Protein AF-A0A8T8DYA7-F1 (afdb_monomer)

Radius of gyration: 14.68 Å; Cα contacts (8 Å, |Δi|>4): 208; chains: 1; bounding box: 45×27×43 Å

Mean predicted aligned error: 9.1 Å

Organism: NCBI:txid2675099

Nearest PDB structures (foldseek):
  1dm0-assembly3_L  TM=3.645E-01  e=1.180E+00  Shigella dysenteriae
  7cik-assembly1_B  TM=5.660E-01  e=9.306E+00  Aquifex aeolicus VF5
  5cw3-assembly1_D  TM=3.220E-01  e=7.668E+00  Camponotus floridanus
  7fiv-assembly1_B  TM=2.163E-01  e=4.290E+00  Wolbachia endosymbiont of Culex pipiens

Secondary structure (DSSP, 8-state):
----STT-TTEEEEEEEEEPPPTTS---EEEEEEEESS--SSPPPHHHHHHHHHHHHHHHHH---TTSPPPSEEEEEEE-S-TTT-SS-SEEEEEETTEEEEEEE----------

Solvent-accessible surface area (backbone atoms only — not comparable to full-atom values): 6691 Å² total; per-residue (Å²): 134,78,79,53,38,93,85,47,93,49,43,36,67,78,47,74,44,78,44,79,59,46,95,90,67,49,60,38,29,36,41,34,33,32,33,24,67,50,82,65,95,53,44,58,50,62,66,51,45,46,54,54,48,53,40,50,52,49,40,44,64,66,43,90,39,91,93,46,61,62,66,43,27,40,39,38,37,30,28,54,58,53,67,88,80,46,99,59,62,30,23,39,38,34,36,46,72,88,46,73,82,44,73,49,58,35,78,63,73,79,71,80,76,82,129

Structure (mmCIF, N/CA/C/O backbone):
data_AF-A0A8T8DYA7-F1
#
_entry.id   AF-A0A8T8DYA7-F1
#
loop_
_atom_site.group_PDB
_atom_site.id
_atom_site.type_symbol
_atom_site.label_atom_id
_atom_site.label_alt_id
_atom_site.label_comp_id
_atom_site.label_asym_id
_atom_site.label_entity_id
_atom_site.label_seq_id
_atom_site.pdbx_PDB_ins_code
_atom_site.Cartn_x
_atom_site.Cartn_y
_atom_site.Cartn_z
_atom_site.occupancy
_atom_site.B_iso_or_equiv
_atom_site.auth_seq_id
_atom_site.auth_comp_id
_atom_site.auth_asym_id
_atom_site.auth_atom_id
_atom_site.pdbx_PDB_model_num
ATOM 1 N N . MET A 1 1 ? -3.690 -16.466 -9.785 1.00 41.28 1 MET A N 1
ATOM 2 C CA . MET A 1 1 ? -3.656 -15.098 -9.235 1.00 41.28 1 MET A CA 1
ATOM 3 C C . MET A 1 1 ? -4.834 -14.340 -9.810 1.00 41.28 1 MET A C 1
ATOM 5 O O . MET A 1 1 ? -5.056 -14.440 -11.010 1.00 41.28 1 MET A O 1
ATOM 9 N N . ARG A 1 2 ? -5.648 -13.702 -8.966 1.00 34.81 2 ARG A N 1
ATOM 10 C CA . ARG A 1 2 ? -6.684 -12.761 -9.412 1.00 34.81 2 ARG A CA 1
ATOM 11 C C . ARG A 1 2 ? -6.008 -11.396 -9.504 1.00 34.81 2 ARG A C 1
ATOM 13 O O . ARG A 1 2 ? -5.404 -10.987 -8.520 1.00 34.81 2 ARG A O 1
ATOM 20 N N . SER A 1 3 ? -6.070 -10.759 -10.670 1.00 42.81 3 SER A N 1
ATOM 21 C CA . SER A 1 3 ? -5.596 -9.384 -10.826 1.00 42.81 3 SER A CA 1
ATOM 22 C C . SER A 1 3 ? -6.514 -8.471 -10.017 1.00 42.81 3 SER A C 1
ATOM 24 O O . SER A 1 3 ? -7.733 -8.549 -10.178 1.00 42.81 3 SER A O 1
ATOM 26 N N . LEU A 1 4 ? -5.938 -7.696 -9.099 1.00 47.09 4 LEU A N 1
ATOM 27 C CA . LEU A 1 4 ? -6.663 -6.790 -8.203 1.00 47.09 4 LEU A CA 1
ATOM 28 C C . LEU A 1 4 ? -6.777 -5.368 -8.770 1.00 47.09 4 LEU A C 1
ATOM 30 O O . LEU A 1 4 ? -7.450 -4.552 -8.167 1.00 47.09 4 LEU A O 1
ATOM 34 N N . LEU A 1 5 ? -6.161 -5.072 -9.918 1.00 52.88 5 LEU A N 1
ATOM 35 C CA . LEU A 1 5 ? -6.165 -3.737 -10.516 1.00 52.88 5 LEU A CA 1
ATOM 36 C C . LEU A 1 5 ? -7.005 -3.748 -11.807 1.00 52.88 5 LEU A C 1
ATOM 38 O O . LEU A 1 5 ? -6.531 -4.217 -12.846 1.00 52.88 5 LEU A O 1
ATOM 42 N N . PRO A 1 6 ? -8.278 -3.306 -11.774 1.00 42.78 6 PRO A N 1
ATOM 43 C CA . PRO A 1 6 ? -9.095 -3.216 -12.976 1.00 42.78 6 PRO A CA 1
ATOM 44 C C . PRO A 1 6 ? -8.588 -2.077 -13.875 1.00 42.78 6 PRO A C 1
ATOM 46 O O . PRO A 1 6 ? -8.786 -0.906 -13.585 1.00 42.78 6 PRO A O 1
ATOM 49 N N . GLY A 1 7 ? -7.950 -2.428 -14.997 1.00 42.94 7 GLY A N 1
ATOM 50 C CA . GLY A 1 7 ? -7.564 -1.475 -16.049 1.00 42.94 7 GLY A CA 1
ATOM 51 C C . GLY A 1 7 ? -6.089 -1.066 -16.084 1.00 42.94 7 GLY A C 1
ATOM 52 O O . GLY A 1 7 ? -5.699 -0.377 -17.022 1.00 42.94 7 GLY A O 1
ATOM 53 N N . SER A 1 8 ? -5.268 -1.527 -15.139 1.00 51.91 8 SER A N 1
ATOM 54 C CA . SER A 1 8 ? -3.815 -1.345 -15.193 1.00 51.91 8 SER A CA 1
ATOM 55 C C . SER A 1 8 ? -3.178 -2.642 -15.703 1.00 51.91 8 SER A C 1
ATOM 57 O O . SER A 1 8 ? -2.968 -3.580 -14.9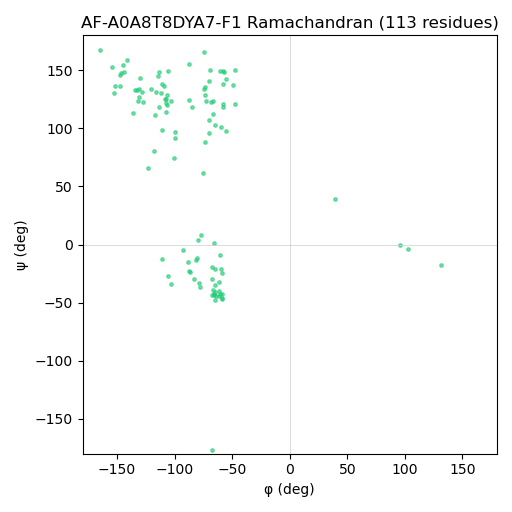42 1.00 51.91 8 SER A O 1
ATOM 59 N N . ASP A 1 9 ? -2.892 -2.716 -17.007 1.00 55.69 9 ASP A N 1
ATOM 60 C CA . ASP A 1 9 ? -2.116 -3.812 -17.635 1.00 55.69 9 ASP A CA 1
ATOM 61 C C . ASP A 1 9 ? -0.645 -3.840 -17.148 1.00 55.69 9 ASP A C 1
ATOM 63 O O . ASP A 1 9 ? 0.163 -4.649 -17.593 1.00 55.69 9 ASP A O 1
ATOM 67 N N . THR A 1 10 ? -0.291 -2.922 -16.247 1.00 62.78 10 THR A N 1
ATO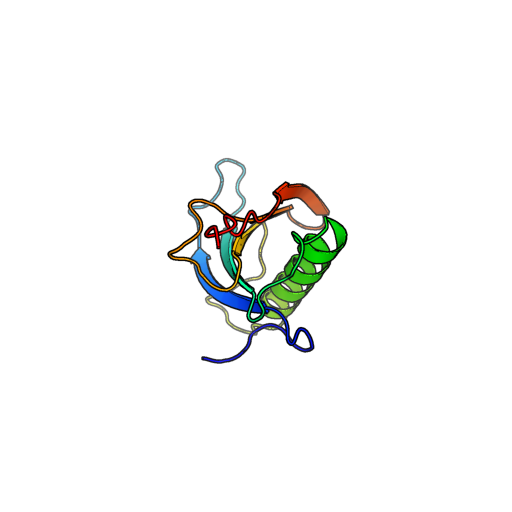M 68 C CA . THR A 1 10 ? 1.072 -2.567 -15.857 1.00 62.78 10 THR A CA 1
ATOM 69 C C . THR A 1 10 ? 1.452 -2.976 -14.439 1.00 62.78 10 THR A C 1
ATOM 71 O O . THR A 1 10 ? 2.638 -2.907 -14.123 1.00 62.78 10 THR A O 1
ATOM 74 N N . ALA A 1 11 ? 0.511 -3.379 -13.579 1.00 72.31 11 ALA A N 1
ATOM 75 C CA . ALA A 1 11 ? 0.807 -3.723 -12.190 1.00 72.31 11 ALA A CA 1
ATOM 76 C C . ALA A 1 11 ? -0.198 -4.711 -11.581 1.00 72.31 11 ALA A C 1
ATOM 78 O O . ALA A 1 11 ? -1.383 -4.707 -11.916 1.00 72.31 11 ALA A O 1
ATOM 79 N N . HIS A 1 12 ? 0.246 -5.488 -10.592 1.00 78.12 12 HIS A N 1
ATOM 80 C CA . HIS A 1 12 ? -0.612 -6.344 -9.775 1.00 78.12 12 HIS A CA 1
ATOM 81 C C . HIS A 1 12 ? -0.147 -6.420 -8.316 1.00 78.12 12 HIS A C 1
ATOM 83 O O . HIS A 1 12 ? 1.039 -6.366 -7.997 1.00 78.12 12 HIS A O 1
ATOM 89 N N . VAL A 1 13 ? -1.101 -6.586 -7.398 1.00 81.50 13 VAL A N 1
ATOM 90 C CA . VAL A 1 13 ? -0.805 -6.836 -5.981 1.00 81.50 13 VAL A CA 1
ATOM 91 C C . VAL A 1 13 ? -0.283 -8.265 -5.819 1.00 81.50 13 VAL A C 1
ATOM 93 O O . VAL A 1 13 ? -0.963 -9.227 -6.183 1.00 81.50 13 VAL A O 1
ATOM 96 N N . VAL A 1 14 ? 0.912 -8.407 -5.248 1.00 83.12 14 VAL A N 1
ATOM 97 C CA . VAL A 1 14 ? 1.571 -9.706 -5.014 1.00 83.12 14 VAL A CA 1
ATOM 98 C C . VAL A 1 14 ? 1.554 -10.138 -3.558 1.00 83.12 14 VAL A C 1
ATOM 100 O O . VAL A 1 14 ? 1.593 -11.333 -3.273 1.00 83.12 14 VAL A O 1
ATOM 103 N N . ASP A 1 15 ? 1.499 -9.180 -2.639 1.00 84.38 15 ASP A N 1
ATOM 104 C CA . ASP A 1 15 ? 1.410 -9.433 -1.208 1.00 84.38 15 ASP A CA 1
ATOM 105 C C . ASP A 1 15 ? 0.573 -8.331 -0.569 1.00 84.38 15 ASP A C 1
ATOM 107 O O . ASP A 1 15 ? 0.583 -7.185 -1.018 1.00 84.38 15 ASP A O 1
ATOM 111 N N . ALA A 1 16 ? -0.158 -8.681 0.473 1.00 84.19 16 ALA A N 1
ATOM 112 C CA . ALA A 1 16 ? -0.851 -7.717 1.288 1.00 84.19 16 ALA A CA 1
ATOM 113 C C . ALA A 1 16 ? -1.001 -8.272 2.698 1.00 84.19 16 ALA A C 1
ATOM 115 O O . ALA A 1 16 ? -1.444 -9.405 2.916 1.00 84.19 16 ALA A O 1
ATOM 116 N N . LYS A 1 17 ? -0.625 -7.451 3.669 1.00 85.38 17 LYS A N 1
ATOM 117 C CA . LYS A 1 17 ? -0.515 -7.840 5.063 1.00 85.38 17 LYS A CA 1
ATOM 118 C C . LYS A 1 17 ? -1.155 -6.791 5.948 1.00 85.38 17 LYS A C 1
ATOM 120 O O . LYS A 1 17 ? -0.841 -5.610 5.865 1.00 85.38 17 LYS A O 1
ATOM 125 N N . GLN A 1 18 ? -1.978 -7.244 6.883 1.00 85.06 18 GLN A N 1
ATOM 126 C CA . GLN A 1 18 ? -2.474 -6.383 7.944 1.00 85.06 18 GLN A CA 1
ATOM 127 C C . GLN A 1 18 ? -1.366 -6.104 8.973 1.00 85.06 18 GLN A C 1
ATOM 129 O O . GLN A 1 18 ? -0.704 -7.015 9.487 1.00 85.06 18 GLN A O 1
ATOM 134 N N . LEU A 1 19 ? -1.156 -4.828 9.270 1.00 86.31 19 LEU A N 1
ATOM 135 C CA . LEU A 1 19 ? -0.237 -4.343 10.288 1.00 86.31 19 LEU A CA 1
ATOM 136 C C . LEU A 1 19 ? -0.936 -4.268 11.653 1.00 86.31 19 LEU A C 1
ATOM 138 O O . LEU A 1 19 ? -2.156 -4.114 11.727 1.00 86.31 19 LEU A O 1
ATOM 142 N N . PRO A 1 20 ? -0.177 -4.347 12.761 1.00 86.06 20 PRO A N 1
ATOM 143 C CA . PRO A 1 20 ? -0.745 -4.134 14.082 1.00 86.06 20 PRO A CA 1
ATOM 144 C C . PRO A 1 20 ? -1.336 -2.717 14.205 1.00 86.06 20 PRO A C 1
ATOM 146 O O . PRO A 1 20 ? -0.798 -1.776 13.603 1.00 86.06 20 PRO A O 1
ATOM 149 N N . PRO A 1 21 ? -2.392 -2.548 15.021 1.00 84.88 21 PRO A N 1
ATOM 150 C CA . PRO A 1 21 ? -3.049 -1.261 15.220 1.00 84.88 21 PRO A CA 1
ATOM 151 C C . PRO A 1 21 ? -2.054 -0.183 15.664 1.00 84.88 21 PRO A C 1
ATOM 153 O O . PRO A 1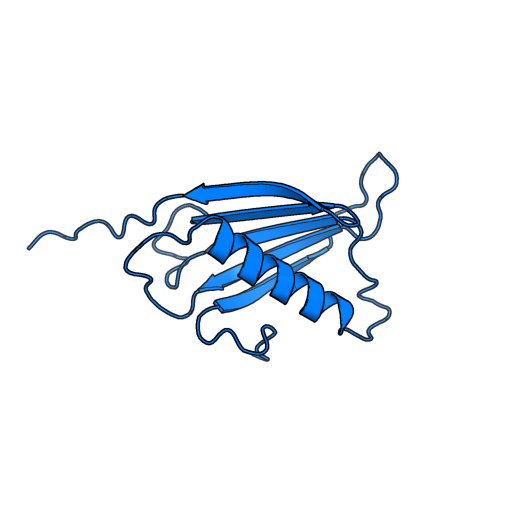 21 ? -1.122 -0.449 16.430 1.00 84.88 21 PRO A O 1
ATOM 156 N N . ALA A 1 22 ? -2.242 1.040 15.169 1.00 82.56 22 ALA A N 1
ATOM 157 C CA . ALA A 1 22 ? -1.412 2.177 15.543 1.00 82.56 22 ALA A CA 1
ATOM 158 C C . ALA A 1 22 ? -1.688 2.576 17.003 1.00 82.56 22 ALA A C 1
ATOM 160 O O . ALA A 1 22 ? -2.824 2.447 17.472 1.00 82.56 22 ALA A O 1
ATOM 161 N N . PRO A 1 23 ? -0.693 3.136 17.713 1.00 79.56 23 PRO A N 1
ATOM 162 C CA . PRO A 1 23 ? -0.893 3.671 19.061 1.00 79.56 23 PRO A CA 1
ATOM 163 C C . PRO A 1 23 ? -1.960 4.777 19.119 1.00 79.56 23 PRO A C 1
ATOM 165 O O . PRO A 1 23 ? -2.599 4.946 20.153 1.00 79.56 23 PRO A O 1
ATOM 168 N N . ASP A 1 24 ? -2.204 5.475 18.006 1.00 81.62 24 ASP A N 1
ATOM 169 C CA . ASP A 1 24 ? -3.229 6.519 17.870 1.00 81.62 24 ASP A CA 1
ATOM 170 C C . ASP A 1 24 ? -4.656 5.972 17.656 1.00 81.62 24 ASP A C 1
ATOM 172 O O . ASP A 1 24 ? -5.590 6.741 17.450 1.00 81.62 24 ASP A O 1
ATOM 176 N N . GLY A 1 25 ? -4.845 4.646 17.696 1.00 78.00 25 GLY A N 1
ATOM 177 C CA . GLY A 1 25 ? -6.162 4.001 17.646 1.00 78.00 25 GLY A CA 1
ATOM 178 C C . GLY A 1 25 ? -6.623 3.527 16.265 1.00 78.00 25 GLY A C 1
ATOM 179 O O . GLY A 1 25 ? -7.690 2.924 16.180 1.00 78.00 25 GLY A O 1
ATOM 180 N N . ARG A 1 26 ? -5.829 3.732 15.204 1.00 82.88 26 ARG A N 1
ATOM 181 C CA . ARG A 1 26 ? -6.102 3.201 13.852 1.00 82.88 26 ARG A CA 1
ATOM 182 C C . ARG A 1 26 ? -5.962 1.681 13.849 1.00 82.88 26 ARG A C 1
ATOM 184 O O . ARG A 1 26 ? -4.899 1.175 14.219 1.00 82.88 26 ARG A O 1
ATOM 191 N N . GLN A 1 27 ? -7.013 0.962 13.457 1.00 78.50 27 GLN A N 1
ATOM 192 C CA . GLN A 1 27 ? -7.060 -0.503 13.563 1.00 78.50 27 GLN A CA 1
ATOM 193 C C . GLN A 1 27 ? -6.826 -1.194 12.222 1.00 78.50 27 GLN A C 1
ATOM 195 O O . GLN A 1 27 ? -6.181 -2.243 12.188 1.00 78.50 27 GLN A O 1
ATOM 200 N N . TYR A 1 28 ? -7.289 -0.593 11.127 1.00 83.62 28 TYR A N 1
ATOM 201 C CA . TYR A 1 28 ? -7.282 -1.214 9.806 1.00 83.62 28 TYR A CA 1
ATOM 202 C C . TYR A 1 28 ? -6.113 -0.693 8.978 1.00 83.62 28 TYR A C 1
ATOM 204 O O . TYR A 1 28 ? -6.251 0.160 8.106 1.00 83.62 28 TYR A O 1
ATOM 212 N N . ARG A 1 29 ? -4.922 -1.174 9.336 1.00 87.75 29 ARG A N 1
ATOM 213 C CA . ARG A 1 29 ? -3.655 -0.775 8.724 1.00 87.75 29 ARG A CA 1
ATOM 214 C C . ARG A 1 29 ? -3.156 -1.896 7.836 1.00 87.75 29 ARG A C 1
ATOM 216 O O . ARG A 1 29 ? -3.028 -3.019 8.324 1.00 87.75 29 ARG A O 1
ATOM 223 N N . TYR A 1 30 ? -2.817 -1.604 6.587 1.00 86.94 30 TYR A N 1
ATOM 224 C CA . TYR A 1 30 ? -2.320 -2.621 5.664 1.00 86.94 30 TYR A CA 1
ATOM 225 C C . TYR A 1 30 ? -1.033 -2.178 4.978 1.00 86.94 30 TYR A C 1
ATOM 227 O O . TYR A 1 30 ? -0.841 -1.010 4.656 1.00 86.94 30 TYR A O 1
ATOM 235 N N . GLU A 1 31 ? -0.148 -3.140 4.769 1.00 88.69 31 GLU A N 1
ATOM 236 C CA . GLU A 1 31 ? 1.016 -3.034 3.907 1.00 88.69 31 GLU A CA 1
ATOM 237 C C . GLU A 1 31 ? 0.736 -3.859 2.655 1.00 88.69 31 GLU A C 1
ATOM 239 O O . GLU A 1 31 ? 0.481 -5.058 2.749 1.00 88.69 31 GLU A O 1
ATOM 244 N N . VAL A 1 32 ? 0.747 -3.217 1.494 1.00 88.44 32 VAL A N 1
ATOM 245 C CA . VAL A 1 32 ? 0.457 -3.823 0.199 1.00 88.44 32 VAL A CA 1
ATOM 246 C C . VAL A 1 32 ? 1.703 -3.741 -0.660 1.00 88.44 32 VAL A C 1
ATOM 248 O O . VAL A 1 32 ? 2.327 -2.690 -0.789 1.00 88.44 32 VAL A O 1
ATOM 251 N N . VAL A 1 33 ? 2.064 -4.864 -1.261 1.00 87.62 33 VAL A N 1
ATOM 252 C CA . VAL A 1 33 ? 3.169 -4.964 -2.199 1.00 87.62 33 VAL A CA 1
ATOM 253 C C . VAL A 1 33 ? 2.603 -5.147 -3.594 1.00 87.62 33 VAL A C 1
ATOM 255 O O . VAL A 1 33 ? 1.881 -6.108 -3.869 1.00 87.62 33 VAL A O 1
ATOM 258 N N . VAL A 1 34 ? 2.970 -4.228 -4.473 1.00 85.62 34 VAL A N 1
ATOM 259 C CA . VAL A 1 34 ? 2.609 -4.220 -5.884 1.00 85.62 34 VAL A CA 1
ATOM 260 C C . VAL A 1 34 ? 3.850 -4.542 -6.702 1.00 85.62 34 VAL A C 1
ATOM 262 O O . VAL A 1 34 ? 4.934 -4.028 -6.428 1.00 85.62 34 VAL A O 1
ATOM 265 N N . GLN A 1 35 ? 3.687 -5.402 -7.698 1.00 83.12 35 GLN A N 1
ATOM 266 C CA . GLN A 1 35 ? 4.697 -5.700 -8.701 1.00 83.12 35 GLN A CA 1
ATOM 267 C C . GLN A 1 35 ? 4.226 -5.155 -10.048 1.00 83.12 35 GLN A C 1
ATOM 269 O O . GLN A 1 35 ? 3.085 -5.392 -10.438 1.00 83.12 35 GLN A O 1
ATOM 274 N N . LEU A 1 36 ? 5.089 -4.417 -10.740 1.00 79.06 36 LEU A N 1
ATOM 275 C CA . LEU A 1 36 ? 4.851 -3.994 -12.115 1.00 79.06 36 LEU A CA 1
ATOM 276 C C . LEU A 1 36 ? 5.038 -5.196 -13.046 1.00 79.06 36 LEU A C 1
ATOM 278 O O . LEU A 1 36 ? 5.993 -5.949 -12.885 1.00 79.06 36 LEU A O 1
ATOM 282 N N . ASP A 1 37 ? 4.143 -5.383 -14.008 1.00 73.38 37 ASP A N 1
ATOM 283 C CA . ASP A 1 37 ? 4.212 -6.498 -14.960 1.00 73.38 37 ASP A CA 1
ATOM 284 C C . ASP A 1 37 ? 5.238 -6.255 -16.075 1.00 73.38 37 ASP A C 1
ATOM 286 O O . ASP A 1 37 ? 5.879 -7.197 -16.543 1.00 73.38 37 ASP A O 1
ATOM 290 N N . ASP A 1 38 ? 5.417 -4.996 -16.484 1.00 64.56 38 ASP A N 1
ATOM 291 C CA . ASP A 1 38 ? 6.309 -4.619 -17.580 1.00 64.56 38 ASP A CA 1
ATOM 292 C C . ASP A 1 38 ? 7.596 -3.954 -17.072 1.00 64.56 38 ASP A C 1
ATOM 294 O O . ASP A 1 38 ? 7.626 -3.284 -16.032 1.00 64.56 38 ASP A O 1
ATOM 298 N N . ALA A 1 39 ? 8.685 -4.146 -17.820 1.00 57.75 39 ALA A N 1
ATOM 299 C CA . ALA A 1 39 ? 9.938 -3.450 -17.578 1.00 57.75 39 ALA A CA 1
ATOM 300 C C . ALA A 1 39 ? 9.773 -2.002 -18.023 1.00 57.75 39 ALA A C 1
ATOM 302 O O . ALA A 1 39 ? 10.069 -1.641 -19.157 1.00 57.75 39 ALA A O 1
ATOM 303 N N . VAL A 1 40 ? 9.297 -1.165 -17.105 1.00 56.09 40 VAL A 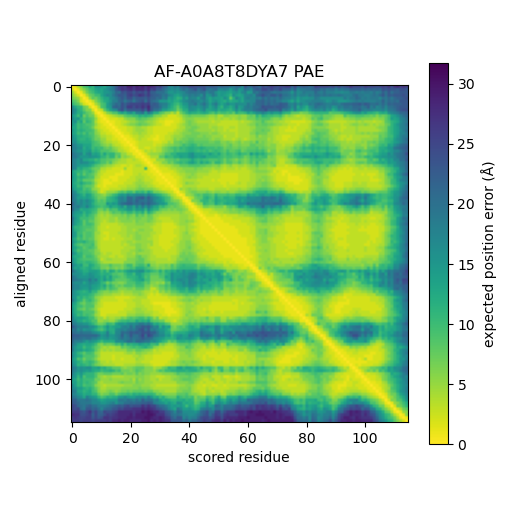N 1
ATOM 304 C CA . VAL A 1 40 ? 9.219 0.269 -17.343 1.00 56.09 40 VAL A CA 1
ATOM 305 C C . VAL A 1 40 ? 10.624 0.802 -17.664 1.00 56.09 40 VAL A C 1
ATOM 307 O O . VAL A 1 40 ? 11.546 0.718 -16.852 1.00 56.09 40 VAL A O 1
ATOM 310 N N . ASP A 1 41 ? 10.794 1.355 -18.872 1.00 52.88 41 ASP A N 1
ATOM 311 C CA . ASP A 1 41 ? 12.044 1.982 -19.351 1.00 52.88 41 ASP A CA 1
ATOM 312 C C . ASP A 1 41 ? 12.471 3.188 -18.487 1.00 52.88 41 ASP A C 1
ATOM 314 O O . ASP A 1 41 ? 13.541 3.775 -18.659 1.00 52.88 41 ASP A O 1
ATOM 318 N N . SER A 1 42 ? 11.610 3.621 -17.570 1.00 59.31 42 SER A N 1
ATOM 319 C CA . SER A 1 42 ? 11.829 4.718 -16.637 1.00 59.31 42 SER A CA 1
ATOM 320 C C . SER A 1 42 ? 11.147 4.400 -15.314 1.00 59.31 42 SER A C 1
ATOM 322 O O . SER A 1 42 ? 10.181 3.646 -15.274 1.00 59.31 42 SER A O 1
ATOM 324 N N . ALA A 1 43 ? 11.640 4.979 -14.219 1.00 63.06 43 ALA A N 1
ATOM 325 C CA . ALA A 1 43 ? 10.917 4.874 -12.956 1.00 63.06 43 ALA A CA 1
ATOM 326 C C . ALA A 1 43 ? 9.496 5.429 -13.067 1.00 63.06 43 ALA A C 1
ATOM 328 O O . ALA A 1 43 ? 9.301 6.404 -13.802 1.00 63.06 43 ALA A O 1
ATOM 329 N N . PRO A 1 44 ? 8.553 4.867 -12.288 1.00 71.69 44 PRO A N 1
ATOM 330 C CA . PRO A 1 44 ? 7.237 5.463 -12.155 1.00 71.69 44 PRO A CA 1
ATOM 331 C C . PRO A 1 44 ? 7.380 6.893 -11.630 1.00 71.69 44 PRO A C 1
ATOM 333 O O . PRO A 1 44 ? 8.199 7.172 -10.748 1.00 71.69 44 PRO A O 1
ATOM 336 N N . SER A 1 45 ? 6.598 7.797 -12.206 1.00 79.38 45 SER A N 1
ATOM 337 C CA . SER A 1 45 ? 6.412 9.150 -11.695 1.00 79.38 45 SER A CA 1
ATOM 338 C C . SER A 1 45 ? 5.521 9.141 -10.451 1.00 79.38 45 SER A C 1
ATOM 340 O O . SER A 1 45 ? 4.871 8.140 -10.143 1.00 79.38 45 SER A O 1
ATOM 342 N N . ASP A 1 46 ? 5.489 10.249 -9.706 1.00 83.12 46 ASP A N 1
ATOM 343 C CA . ASP A 1 46 ? 4.636 10.345 -8.514 1.00 83.12 46 ASP A CA 1
ATOM 344 C C . ASP A 1 46 ? 3.147 10.189 -8.882 1.00 83.12 46 ASP A C 1
ATOM 346 O O . ASP A 1 46 ? 2.382 9.615 -8.108 1.00 83.12 46 ASP A O 1
ATOM 350 N N . ASP A 1 47 ? 2.748 10.637 -10.080 1.00 82.88 47 ASP A N 1
ATOM 351 C CA . ASP A 1 47 ? 1.412 10.409 -10.640 1.00 82.88 47 ASP A CA 1
ATOM 352 C C . ASP A 1 47 ? 1.152 8.917 -10.916 1.00 82.88 47 ASP A C 1
ATOM 354 O O . ASP A 1 47 ? 0.080 8.428 -10.571 1.00 82.88 47 ASP A O 1
ATOM 358 N N . ASP A 1 48 ? 2.132 8.169 -11.439 1.00 81.50 48 ASP A N 1
ATOM 359 C CA . ASP A 1 48 ? 1.988 6.718 -11.659 1.00 81.50 48 ASP A CA 1
ATOM 360 C C . ASP A 1 48 ? 1.851 5.962 -10.328 1.00 81.50 48 ASP A C 1
ATOM 362 O O . ASP A 1 48 ? 1.001 5.084 -10.177 1.00 81.50 48 ASP A O 1
ATOM 366 N N . VAL A 1 49 ? 2.669 6.316 -9.327 1.00 83.38 49 VAL A N 1
ATOM 367 C CA . VAL A 1 49 ? 2.571 5.733 -7.978 1.00 83.38 49 VAL A CA 1
ATOM 368 C C . VAL A 1 49 ? 1.211 6.033 -7.360 1.00 83.38 49 VAL A C 1
ATOM 370 O O . VAL A 1 49 ? 0.624 5.157 -6.723 1.00 83.38 49 VAL A O 1
ATOM 373 N N . ARG A 1 50 ? 0.702 7.252 -7.557 1.00 86.00 50 ARG A N 1
ATOM 374 C CA . ARG A 1 50 ? -0.623 7.648 -7.090 1.00 86.00 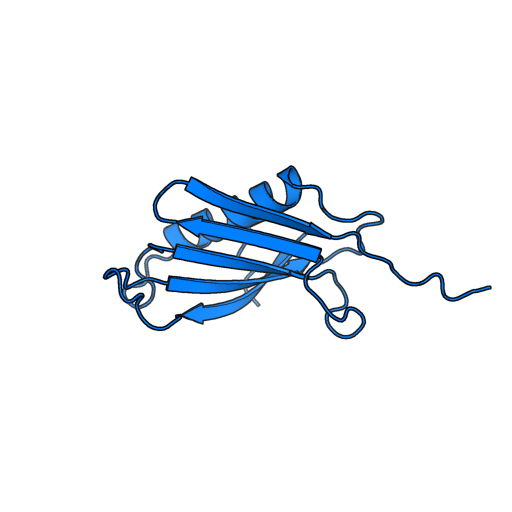50 ARG A CA 1
ATOM 375 C C . ARG A 1 50 ? -1.727 6.859 -7.783 1.00 86.00 50 ARG A C 1
ATOM 377 O O . ARG A 1 50 ? -2.580 6.329 -7.090 1.00 86.00 50 ARG A O 1
ATOM 384 N N . GLU A 1 51 ? -1.687 6.735 -9.107 1.00 85.12 51 GLU A N 1
ATOM 385 C CA . GLU A 1 51 ? -2.682 5.978 -9.873 1.00 85.12 51 GLU A CA 1
ATOM 386 C C . GLU A 1 51 ? -2.732 4.511 -9.425 1.00 85.12 51 GLU A C 1
ATOM 388 O O . GLU A 1 51 ? -3.806 3.977 -9.143 1.00 85.12 51 GLU A O 1
ATOM 393 N N . ILE A 1 52 ? -1.564 3.879 -9.261 1.00 83.31 52 ILE A N 1
ATOM 394 C CA . ILE A 1 52 ? -1.461 2.515 -8.726 1.00 83.31 52 ILE A CA 1
ATOM 395 C C . ILE A 1 52 ? -2.043 2.451 -7.311 1.00 83.31 52 ILE A C 1
ATOM 397 O O . ILE A 1 52 ? -2.757 1.508 -6.970 1.00 83.31 52 ILE A O 1
ATOM 401 N N . ALA A 1 53 ? -1.742 3.442 -6.474 1.00 84.25 53 ALA A N 1
ATOM 402 C CA . ALA A 1 53 ? -2.210 3.476 -5.102 1.00 84.25 53 ALA A CA 1
ATOM 403 C C . ALA A 1 53 ? -3.726 3.664 -4.982 1.00 84.25 53 ALA A C 1
ATOM 405 O O . ALA A 1 53 ? -4.353 2.979 -4.173 1.00 84.25 53 ALA A O 1
ATOM 406 N N . ASP A 1 54 ? -4.303 4.563 -5.776 1.00 84.19 54 ASP A N 1
ATOM 407 C CA . ASP A 1 54 ? -5.745 4.790 -5.853 1.00 84.19 54 ASP A CA 1
ATOM 408 C C . ASP A 1 54 ? -6.443 3.503 -6.318 1.00 84.19 54 ASP A C 1
ATOM 410 O O . ASP A 1 54 ? -7.380 3.043 -5.670 1.00 84.19 54 ASP A O 1
ATOM 414 N N . ALA A 1 55 ? -5.905 2.823 -7.334 1.00 83.19 55 ALA A N 1
ATOM 415 C CA . ALA A 1 55 ? -6.458 1.557 -7.806 1.00 83.19 55 ALA A CA 1
ATOM 416 C C . ALA A 1 55 ? -6.372 0.425 -6.754 1.00 83.19 55 ALA A C 1
ATOM 418 O O . ALA A 1 55 ? -7.290 -0.390 -6.646 1.00 83.19 55 ALA A O 1
ATOM 419 N N . VAL A 1 56 ? -5.315 0.375 -5.929 1.00 82.38 56 VAL A N 1
ATOM 420 C CA . VAL A 1 56 ? -5.247 -0.550 -4.778 1.00 82.38 56 VAL A CA 1
ATOM 421 C C . VAL A 1 56 ? -6.306 -0.205 -3.727 1.00 82.38 56 VAL A C 1
ATOM 423 O O . VAL A 1 56 ? -6.936 -1.110 -3.179 1.00 82.38 56 VAL A O 1
ATOM 426 N N . LEU A 1 57 ? -6.508 1.080 -3.428 1.00 81.06 57 LEU A N 1
ATOM 427 C CA . LEU A 1 57 ? -7.523 1.528 -2.471 1.00 81.06 57 LEU A CA 1
ATOM 428 C C . LEU A 1 57 ? -8.936 1.201 -2.954 1.00 81.06 57 LEU A C 1
ATOM 430 O O . LEU A 1 57 ? -9.733 0.692 -2.166 1.00 81.06 57 LEU A O 1
ATOM 434 N N . GLU A 1 58 ? -9.233 1.440 -4.233 1.00 81.12 58 GLU A N 1
ATOM 435 C CA . GLU A 1 58 ? -10.498 1.049 -4.860 1.00 81.12 58 GLU A CA 1
ATOM 436 C C . GLU A 1 58 ? -10.702 -0.463 -4.767 1.00 81.12 58 GLU A C 1
ATOM 438 O O . GLU A 1 58 ? -11.743 -0.910 -4.290 1.00 81.12 58 GLU A O 1
ATOM 443 N N . ALA A 1 59 ? -9.677 -1.253 -5.101 1.00 77.94 59 ALA A N 1
ATOM 444 C CA . ALA A 1 59 ? -9.742 -2.704 -4.992 1.00 77.94 59 ALA A CA 1
ATOM 445 C C . ALA A 1 59 ? -10.036 -3.166 -3.560 1.00 77.94 59 ALA A C 1
ATOM 447 O O . ALA A 1 59 ? -10.860 -4.054 -3.368 1.00 77.94 59 ALA A O 1
ATOM 448 N N . ILE A 1 60 ? -9.402 -2.559 -2.550 1.00 75.25 60 ILE A N 1
ATOM 449 C CA . ILE A 1 60 ? -9.665 -2.862 -1.135 1.00 75.25 60 ILE A CA 1
ATOM 450 C C . ILE A 1 60 ? -11.078 -2.435 -0.729 1.00 75.25 60 ILE A C 1
ATOM 452 O O . ILE A 1 60 ? -11.740 -3.163 0.004 1.00 75.25 60 ILE A O 1
ATOM 456 N N . ALA A 1 61 ? -11.564 -1.289 -1.208 1.00 74.81 61 ALA A N 1
ATOM 457 C CA . ALA A 1 61 ? -12.915 -0.814 -0.923 1.00 74.81 61 ALA A CA 1
ATOM 458 C C . ALA A 1 61 ? -14.007 -1.690 -1.566 1.00 74.81 61 ALA A C 1
ATOM 460 O O . ALA A 1 61 ? -15.107 -1.791 -1.023 1.00 74.81 61 ALA A O 1
ATOM 461 N N . GLU A 1 62 ? -13.712 -2.328 -2.703 1.00 70.56 62 GLU A N 1
ATOM 462 C CA . GLU A 1 62 ? -14.603 -3.282 -3.375 1.00 70.56 62 GLU A CA 1
ATOM 463 C C . GLU A 1 62 ? -14.577 -4.691 -2.760 1.00 70.56 62 GLU A C 1
ATOM 465 O O . GLU A 1 62 ? -15.439 -5.519 -3.079 1.00 70.56 62 GLU A O 1
ATOM 470 N N . ILE A 1 63 ? -13.618 -4.989 -1.875 1.00 70.12 63 ILE A N 1
ATOM 471 C CA . ILE A 1 63 ? -13.608 -6.240 -1.116 1.00 70.12 63 ILE A CA 1
ATOM 472 C C . ILE A 1 63 ? -14.764 -6.192 -0.106 1.00 70.12 63 ILE A C 1
ATOM 474 O O . ILE A 1 63 ? -14.654 -5.657 0.993 1.00 70.12 63 ILE A O 1
ATOM 478 N N . ASP A 1 64 ? -15.897 -6.785 -0.483 1.00 64.44 64 ASP A N 1
ATOM 479 C CA . ASP A 1 64 ? -17.027 -7.062 0.413 1.00 64.44 64 ASP A CA 1
ATOM 480 C C . ASP A 1 64 ? -16.683 -8.261 1.322 1.00 64.44 64 ASP A C 1
ATOM 482 O O . ASP A 1 64 ? -17.286 -9.332 1.239 1.00 64.44 64 ASP A O 1
ATOM 486 N N . ASP A 1 65 ? -15.635 -8.116 2.139 1.00 65.44 65 ASP A N 1
ATOM 487 C CA . ASP A 1 65 ? -15.150 -9.152 3.052 1.00 65.44 65 ASP A CA 1
ATOM 488 C C . ASP A 1 65 ? -15.037 -8.593 4.485 1.00 65.44 65 ASP A C 1
ATOM 490 O O . ASP A 1 65 ? -14.345 -7.600 4.718 1.00 65.44 65 ASP A O 1
ATOM 494 N N . PRO A 1 66 ? -15.718 -9.199 5.476 1.00 61.91 66 PRO A N 1
ATOM 495 C CA . PRO A 1 66 ? -15.692 -8.723 6.857 1.00 61.91 66 PRO A CA 1
ATOM 496 C C . PRO A 1 66 ? -14.321 -8.879 7.529 1.00 61.91 66 PRO A C 1
ATOM 498 O O . PRO A 1 66 ? -14.071 -8.210 8.535 1.00 61.91 66 PRO A O 1
ATOM 501 N N . ASP A 1 67 ? -13.447 -9.743 7.004 1.00 64.50 67 ASP A N 1
ATOM 502 C CA . ASP A 1 67 ? -12.067 -9.893 7.466 1.00 64.50 67 ASP A CA 1
ATOM 503 C C . ASP A 1 67 ? -11.141 -8.813 6.868 1.00 64.50 67 ASP A C 1
ATOM 505 O O . ASP A 1 67 ? -10.027 -8.611 7.360 1.00 64.50 67 ASP A O 1
ATOM 509 N N . TRP A 1 68 ? -11.604 -8.079 5.848 1.00 63.00 68 TRP A N 1
ATOM 510 C CA . TRP A 1 68 ? -10.931 -6.931 5.231 1.00 63.00 68 TRP A CA 1
ATOM 511 C C . TRP A 1 68 ? -11.813 -5.676 5.273 1.00 63.00 68 TRP A C 1
ATOM 513 O O . TRP A 1 68 ? -12.234 -5.155 4.240 1.00 63.00 68 TRP A O 1
ATOM 523 N N . PRO A 1 69 ? -12.095 -5.155 6.479 1.00 67.50 69 PRO A N 1
ATOM 524 C CA . PRO A 1 69 ? -12.702 -3.838 6.609 1.00 67.50 69 PRO A CA 1
ATOM 525 C C . 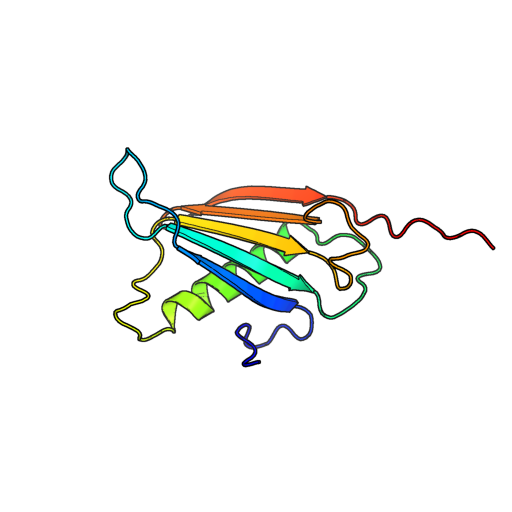PRO A 1 69 ? -11.821 -2.794 5.908 1.00 67.50 69 PRO A C 1
ATOM 527 O O . PRO A 1 69 ? -10.598 -2.936 5.864 1.00 67.50 69 PRO A O 1
ATOM 530 N N . GLY A 1 70 ? -12.445 -1.749 5.356 1.00 72.31 70 GLY A N 1
ATOM 531 C CA . GLY A 1 70 ? -11.730 -0.682 4.650 1.00 72.31 70 GLY A CA 1
ATOM 532 C C . GLY A 1 70 ? -10.516 -0.160 5.430 1.00 72.31 70 GLY A C 1
ATOM 533 O O . GLY A 1 70 ? -10.489 -0.186 6.660 1.00 72.31 70 GLY A O 1
ATOM 534 N N .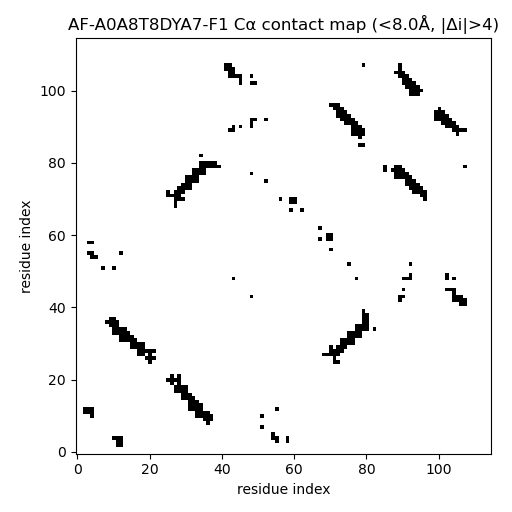 ALA A 1 71 ? -9.493 0.303 4.713 1.00 76.81 71 ALA A N 1
ATOM 535 C CA . ALA A 1 71 ? -8.255 0.756 5.333 1.00 76.81 71 ALA A CA 1
ATOM 536 C C . ALA A 1 71 ? -8.424 2.127 6.015 1.00 76.81 71 ALA A C 1
ATOM 538 O O . ALA A 1 71 ? -8.942 3.066 5.417 1.00 76.81 71 ALA A O 1
ATOM 539 N N . ASP A 1 72 ? -7.926 2.257 7.248 1.00 85.06 72 ASP A N 1
ATOM 540 C CA . ASP A 1 72 ? -7.652 3.550 7.896 1.00 85.06 72 ASP A CA 1
ATOM 541 C C . ASP A 1 72 ? -6.282 4.096 7.460 1.00 85.06 72 ASP A C 1
ATOM 543 O O . ASP A 1 72 ? -6.040 5.302 7.463 1.00 85.06 72 ASP A O 1
ATOM 547 N N . GLU A 1 73 ? -5.349 3.199 7.137 1.00 87.50 73 GLU A N 1
ATOM 548 C CA . GLU A 1 73 ? -3.995 3.530 6.702 1.00 87.50 73 GLU A CA 1
ATOM 549 C C . GLU A 1 73 ? -3.454 2.434 5.784 1.00 87.50 73 GLU A C 1
ATOM 551 O O . GLU A 1 73 ? -3.585 1.238 6.067 1.00 87.50 73 GLU A O 1
ATOM 556 N N . LEU A 1 74 ? -2.815 2.854 4.698 1.00 88.25 74 LEU A N 1
ATOM 557 C CA . LEU A 1 74 ? -2.278 1.975 3.677 1.00 88.25 74 LEU A CA 1
ATOM 558 C C . LEU A 1 74 ? -0.833 2.359 3.356 1.00 88.25 74 LEU A C 1
ATOM 560 O O . LEU A 1 74 ? -0.545 3.509 3.025 1.00 88.25 74 LEU A O 1
ATOM 564 N N . TYR A 1 75 ? 0.065 1.382 3.426 1.00 88.94 75 TYR A N 1
ATOM 565 C CA . TYR A 1 75 ? 1.437 1.492 2.943 1.00 88.94 75 TYR A CA 1
ATOM 566 C C . TYR A 1 75 ? 1.565 0.663 1.679 1.00 88.94 75 TYR A C 1
ATOM 568 O O . TYR A 1 75 ? 1.453 -0.558 1.735 1.00 88.94 75 TYR A O 1
ATOM 576 N N . ILE A 1 76 ? 1.806 1.306 0.547 1.00 89.31 76 ILE A N 1
ATOM 577 C CA . ILE A 1 76 ? 1.954 0.626 -0.734 1.00 89.31 76 ILE A CA 1
ATOM 578 C C . ILE A 1 76 ? 3.415 0.686 -1.138 1.00 89.31 76 ILE A C 1
ATOM 580 O O . ILE A 1 76 ? 4.002 1.763 -1.206 1.00 89.31 76 ILE A O 1
ATOM 584 N N . GLN A 1 77 ? 3.992 -0.477 -1.409 1.00 88.19 77 GLN A N 1
ATOM 585 C CA . GLN A 1 77 ? 5.350 -0.629 -1.913 1.00 88.19 77 GLN A CA 1
ATOM 586 C C . GLN A 1 77 ? 5.283 -1.185 -3.327 1.00 88.19 77 GLN A C 1
ATOM 588 O O . GLN A 1 77 ? 4.790 -2.291 -3.540 1.00 88.19 77 GLN A O 1
ATOM 593 N N . ILE A 1 78 ? 5.783 -0.414 -4.283 1.00 85.25 78 ILE A N 1
ATOM 594 C CA . ILE A 1 78 ? 5.785 -0.750 -5.701 1.00 85.25 78 ILE A CA 1
ATOM 595 C C . ILE A 1 78 ? 7.188 -1.204 -6.074 1.00 85.25 78 ILE A C 1
ATOM 597 O O . ILE A 1 78 ? 8.173 -0.484 -5.883 1.00 85.25 78 ILE A O 1
ATOM 601 N N . TYR A 1 79 ? 7.259 -2.412 -6.608 1.00 82.00 79 TYR A N 1
ATOM 602 C CA . TYR A 1 79 ? 8.450 -3.009 -7.183 1.00 82.00 79 TYR A CA 1
ATOM 603 C C . TYR A 1 79 ? 8.225 -3.186 -8.678 1.00 82.00 79 TYR A C 1
ATOM 605 O O . TYR A 1 79 ? 7.113 -3.424 -9.129 1.00 82.00 79 TYR A O 1
ATOM 613 N N . GLY A 1 80 ? 9.292 -3.096 -9.446 1.00 76.06 80 GLY A N 1
ATOM 614 C CA . GLY A 1 80 ? 9.345 -3.444 -10.855 1.00 76.06 80 GLY A CA 1
ATOM 615 C C . GLY A 1 80 ? 9.179 -4.947 -11.087 1.00 76.06 80 GLY A C 1
ATOM 616 O O . GLY A 1 80 ? 9.022 -5.717 -10.134 1.00 76.06 80 GLY A O 1
ATOM 617 N N . PRO A 1 81 ? 9.270 -5.389 -12.349 1.00 71.56 81 PRO A N 1
ATOM 618 C CA . PRO A 1 81 ? 8.971 -6.768 -12.735 1.00 71.56 81 PRO A CA 1
ATOM 619 C C . PRO A 1 81 ? 9.919 -7.797 -12.129 1.00 71.56 81 PRO A C 1
ATOM 621 O O . PRO A 1 81 ? 9.546 -8.958 -11.988 1.00 71.56 81 PRO A O 1
ATOM 624 N N . ASP A 1 82 ? 11.110 -7.387 -11.697 1.00 69.06 82 ASP A N 1
ATOM 625 C CA . ASP A 1 82 ? 12.127 -8.290 -11.176 1.00 69.06 82 ASP A CA 1
ATOM 626 C C . ASP A 1 82 ? 12.457 -7.966 -9.711 1.00 69.06 82 ASP A C 1
ATOM 628 O O . ASP A 1 82 ? 13.426 -7.279 -9.378 1.00 69.06 82 ASP A O 1
ATOM 632 N N . ARG A 1 83 ? 11.598 -8.457 -8.806 1.00 59.94 83 ARG A N 1
ATOM 633 C CA . ARG A 1 83 ? 11.716 -8.256 -7.348 1.00 59.94 83 ARG A CA 1
ATOM 634 C C . ARG A 1 83 ? 13.027 -8.810 -6.768 1.00 59.94 83 ARG A C 1
ATOM 636 O O . ARG A 1 83 ? 13.423 -8.400 -5.681 1.00 59.94 83 ARG A O 1
ATOM 643 N N . GLU A 1 84 ? 13.684 -9.742 -7.462 1.00 55.97 84 GLU A N 1
ATOM 644 C CA . GLU A 1 84 ? 14.966 -10.328 -7.044 1.00 55.97 84 GLU A CA 1
ATOM 645 C C . GLU A 1 84 ? 16.185 -9.511 -7.506 1.00 55.97 84 GLU A C 1
ATOM 647 O O . GLU A 1 84 ? 17.244 -9.605 -6.881 1.00 55.97 84 GLU A O 1
ATOM 652 N N . LEU A 1 85 ? 16.053 -8.701 -8.565 1.00 50.91 85 LEU A N 1
ATOM 653 C CA . LEU A 1 85 ? 17.149 -7.877 -9.088 1.00 50.91 85 LEU A CA 1
ATOM 654 C C . LEU A 1 85 ? 17.261 -6.509 -8.405 1.00 50.91 85 LEU A C 1
ATOM 656 O O . LEU A 1 85 ? 18.353 -5.937 -8.401 1.00 50.91 85 LEU A O 1
ATOM 660 N N . ASP A 1 86 ? 16.183 -6.004 -7.797 1.00 54.62 86 ASP A N 1
ATOM 661 C CA . ASP A 1 86 ? 16.169 -4.684 -7.166 1.00 54.62 86 ASP A CA 1
ATOM 662 C C . ASP A 1 86 ? 16.155 -4.757 -5.633 1.00 54.62 86 ASP A C 1
ATOM 664 O O . ASP A 1 86 ? 15.302 -5.387 -5.009 1.00 54.62 86 ASP A O 1
ATOM 668 N N . ALA A 1 87 ? 17.116 -4.085 -4.995 1.00 53.94 87 ALA A N 1
ATOM 669 C CA . ALA A 1 87 ? 17.267 -4.079 -3.538 1.00 53.94 87 ALA A CA 1
ATOM 670 C C . ALA A 1 87 ? 16.254 -3.159 -2.816 1.00 53.94 87 ALA A C 1
ATOM 672 O O . ALA A 1 87 ? 16.383 -2.942 -1.608 1.00 53.94 87 ALA A O 1
ATOM 673 N N . GLY A 1 88 ? 15.263 -2.595 -3.517 1.00 59.66 88 GLY A N 1
ATOM 674 C CA . GLY A 1 88 ? 14.284 -1.682 -2.929 1.00 59.66 88 GLY A CA 1
ATOM 675 C C . GLY A 1 88 ? 13.041 -1.450 -3.789 1.00 59.66 88 GLY A C 1
ATOM 676 O O . GLY A 1 88 ? 12.993 -1.817 -4.956 1.00 59.66 88 GLY A O 1
ATOM 677 N N . ALA A 1 89 ? 12.022 -0.842 -3.178 1.00 71.12 89 ALA A N 1
ATOM 678 C CA . ALA A 1 89 ? 10.843 -0.355 -3.887 1.00 71.12 89 ALA A CA 1
ATOM 679 C C . ALA A 1 89 ? 11.212 0.866 -4.750 1.00 71.12 89 ALA A C 1
ATOM 681 O O . ALA A 1 89 ? 11.976 1.737 -4.315 1.00 71.12 89 ALA A O 1
ATOM 682 N N . CYS A 1 90 ? 10.647 0.946 -5.953 1.00 77.88 90 CYS A N 1
ATOM 683 C CA . CYS A 1 90 ? 10.787 2.099 -6.847 1.00 77.88 90 CYS A CA 1
ATOM 684 C C . CYS A 1 90 ? 9.725 3.169 -6.620 1.00 77.88 90 CYS A C 1
ATOM 686 O O . CYS A 1 90 ? 9.846 4.282 -7.118 1.00 77.88 90 CYS A O 1
ATOM 688 N N . GLY A 1 91 ? 8.665 2.816 -5.906 1.00 85.44 91 GLY A N 1
ATOM 689 C CA . GLY A 1 91 ? 7.584 3.711 -5.557 1.00 85.44 91 GLY A CA 1
ATOM 690 C C . GLY A 1 91 ? 7.038 3.316 -4.202 1.00 85.44 91 GLY A C 1
ATOM 691 O O . GLY A 1 91 ? 6.860 2.130 -3.923 1.00 85.44 91 GLY A O 1
ATOM 692 N N . THR A 1 92 ? 6.781 4.296 -3.353 1.00 89.06 92 THR A N 1
ATOM 693 C CA . THR A 1 92 ? 6.056 4.083 -2.108 1.00 89.06 92 THR A CA 1
ATOM 694 C C . THR A 1 92 ? 4.987 5.140 -1.952 1.00 89.06 92 THR A C 1
ATOM 696 O O . THR A 1 92 ? 5.265 6.325 -2.120 1.00 89.06 92 THR A O 1
ATOM 699 N N . ALA A 1 93 ? 3.783 4.711 -1.596 1.00 89.56 93 ALA A N 1
ATOM 700 C CA . ALA A 1 93 ? 2.694 5.600 -1.221 1.00 89.56 93 ALA A CA 1
ATOM 701 C C . ALA A 1 93 ? 2.248 5.282 0.203 1.00 89.56 93 ALA A C 1
ATOM 703 O O . ALA A 1 93 ? 2.058 4.118 0.566 1.00 89.56 93 ALA A O 1
ATOM 704 N N . HIS A 1 94 ? 2.069 6.326 1.002 1.00 91.44 94 HIS A N 1
ATOM 705 C CA . HIS A 1 94 ? 1.498 6.243 2.335 1.00 91.44 94 HIS A CA 1
ATOM 706 C C . HIS A 1 94 ? 0.205 7.045 2.356 1.00 91.44 94 HIS A C 1
ATOM 708 O O . HIS A 1 94 ? 0.205 8.269 2.225 1.00 91.44 94 HIS A O 1
ATOM 714 N N . TRP A 1 95 ? -0.904 6.328 2.488 1.00 90.44 95 TRP A N 1
ATOM 715 C CA . TRP A 1 95 ? -2.245 6.888 2.522 1.00 90.44 95 TRP A CA 1
ATOM 716 C C . TRP A 1 95 ? -2.845 6.729 3.918 1.00 90.44 95 TRP A C 1
ATOM 718 O O . TRP A 1 95 ? -2.699 5.678 4.546 1.00 90.44 95 TRP A O 1
ATOM 728 N N . VAL A 1 96 ? -3.530 7.763 4.404 1.00 87.94 96 VAL A N 1
ATOM 729 C CA . VAL A 1 96 ? -4.187 7.777 5.716 1.00 87.94 96 VAL A CA 1
ATOM 730 C C . VAL A 1 96 ? -5.575 8.392 5.583 1.00 87.94 96 VAL A C 1
ATOM 732 O O . VAL A 1 96 ? -5.707 9.588 5.337 1.00 87.94 96 VAL A O 1
ATOM 735 N N . ALA A 1 97 ? -6.605 7.569 5.793 1.00 77.69 97 ALA A N 1
ATOM 736 C CA . ALA A 1 97 ? -8.003 7.945 6.019 1.00 77.69 97 ALA A CA 1
ATOM 737 C C . ALA A 1 97 ? -8.548 9.118 5.168 1.00 77.69 97 ALA A C 1
ATOM 739 O O . ALA A 1 97 ? -9.323 9.935 5.669 1.00 77.69 97 ALA A O 1
ATOM 740 N N . GLY A 1 98 ? -8.166 9.197 3.889 1.00 79.75 98 GLY A N 1
ATOM 741 C CA . GLY A 1 98 ? -8.684 10.178 2.929 1.00 79.75 98 GLY A CA 1
ATOM 742 C C . GLY A 1 98 ? -7.631 10.928 2.114 1.00 79.75 98 GLY A C 1
ATOM 743 O O . GLY A 1 98 ? -7.979 11.442 1.056 1.00 79.75 98 GLY A O 1
ATOM 744 N N . ASP A 1 99 ? -6.364 10.943 2.540 1.00 87.06 99 ASP A N 1
ATOM 745 C CA . ASP A 1 99 ? -5.292 11.682 1.858 1.00 87.06 99 ASP A CA 1
ATOM 746 C C . ASP A 1 99 ? -3.953 10.921 1.855 1.00 87.06 99 ASP A C 1
ATOM 748 O O . ASP A 1 99 ? -3.701 10.044 2.684 1.00 87.06 99 ASP A O 1
ATOM 752 N N . TYR A 1 100 ? -3.075 11.280 0.913 1.00 86.56 100 TYR A N 1
ATOM 753 C CA . TYR A 1 100 ? -1.695 10.792 0.856 1.00 86.56 100 TYR A CA 1
ATOM 754 C C . TYR A 1 100 ? -0.788 11.647 1.747 1.00 86.56 100 TYR A C 1
ATOM 756 O O . TYR A 1 100 ? -0.620 12.841 1.496 1.00 86.56 100 TYR A O 1
ATOM 764 N N . GLU A 1 101 ? -0.174 11.035 2.762 1.00 89.56 101 GLU A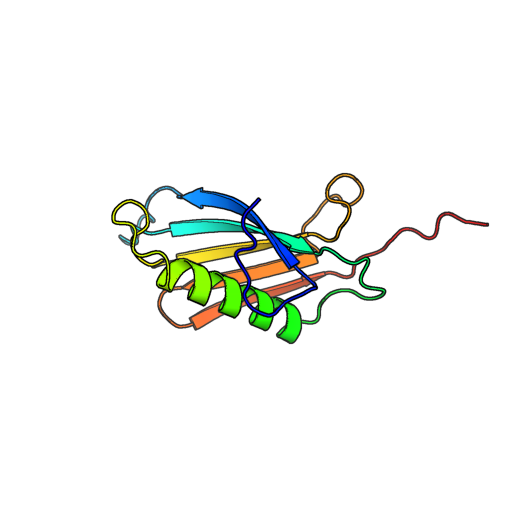 N 1
ATOM 765 C CA . GLU A 1 101 ? 0.833 11.696 3.604 1.00 89.56 101 GLU A CA 1
ATOM 766 C C . GLU A 1 101 ? 2.192 11.768 2.906 1.00 89.56 101 GLU A C 1
ATOM 768 O O . GLU A 1 101 ? 2.906 12.767 3.025 1.00 89.56 101 GLU A O 1
ATOM 773 N N . SER A 1 102 ? 2.545 10.725 2.154 1.00 89.62 102 SER A N 1
ATOM 774 C CA . SER A 1 102 ? 3.745 10.722 1.327 1.00 89.62 102 SER A CA 1
ATOM 775 C C . SER A 1 102 ? 3.562 9.905 0.057 1.00 89.62 102 SER A C 1
ATOM 777 O O . SER A 1 102 ? 2.877 8.882 0.022 1.00 89.62 102 SER A O 1
ATOM 779 N N . ILE A 1 103 ? 4.212 10.382 -0.998 1.00 88.69 103 ILE A N 1
ATOM 780 C CA . ILE A 1 103 ? 4.460 9.645 -2.229 1.00 88.69 103 ILE A CA 1
ATOM 781 C C . ILE A 1 103 ? 5.940 9.850 -2.515 1.00 88.69 103 ILE A C 1
ATOM 783 O O . ILE A 1 103 ? 6.420 10.984 -2.541 1.00 88.69 103 ILE A O 1
ATOM 787 N N . GLU A 1 104 ? 6.672 8.754 -2.647 1.00 86.00 104 GLU A N 1
ATOM 788 C CA . GLU A 1 104 ? 8.091 8.784 -2.963 1.00 86.00 104 GLU A CA 1
ATOM 789 C C . GLU A 1 104 ? 8.354 7.880 -4.154 1.00 86.00 104 GLU A C 1
ATOM 791 O O . GLU A 1 104 ? 7.958 6.714 -4.173 1.00 86.00 104 GLU A O 1
ATOM 796 N N . THR A 1 105 ? 9.082 8.413 -5.125 1.00 81.62 105 THR A N 1
ATOM 797 C CA . THR A 1 105 ? 9.545 7.677 -6.295 1.00 81.62 105 THR A CA 1
ATOM 798 C C . THR A 1 105 ? 11.058 7.570 -6.295 1.00 81.62 105 THR A C 1
ATOM 800 O O . THR A 1 105 ? 11.796 8.457 -5.853 1.00 81.62 105 THR A O 1
ATOM 803 N N . ARG A 1 106 ? 11.549 6.434 -6.777 1.00 71.00 106 ARG A N 1
ATOM 804 C CA . ARG A 1 106 ? 12.969 6.148 -6.931 1.00 71.00 106 ARG A CA 1
ATOM 805 C C . ARG A 1 106 ? 13.220 5.616 -8.323 1.00 71.00 106 ARG A C 1
ATOM 807 O O . ARG A 1 106 ? 12.523 4.728 -8.800 1.00 71.00 106 ARG A O 1
ATOM 814 N N . SER A 1 107 ? 14.259 6.159 -8.952 1.00 63.41 107 SER A N 1
ATOM 815 C CA . SER A 1 107 ? 14.710 5.725 -10.268 1.00 63.41 107 SER A CA 1
ATOM 816 C C . SER A 1 107 ? 15.061 4.238 -10.270 1.00 63.41 107 SER A C 1
ATOM 818 O O . SER A 1 107 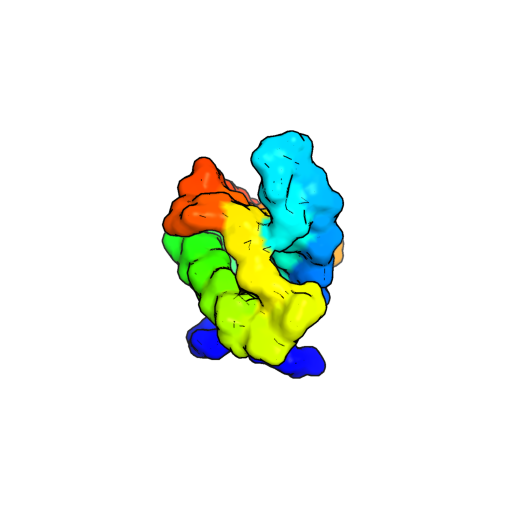? 15.973 3.828 -9.553 1.00 63.41 107 SER A O 1
ATOM 820 N N . TYR A 1 108 ? 14.376 3.464 -11.114 1.00 59.94 108 TYR A N 1
ATOM 821 C CA . TYR A 1 108 ? 14.789 2.121 -11.494 1.00 59.94 108 TYR A CA 1
ATOM 822 C C . TYR A 1 108 ? 16.082 2.255 -12.296 1.00 59.94 108 TYR A C 1
ATOM 824 O O . TYR A 1 108 ? 16.090 2.808 -13.396 1.00 59.94 108 TYR A O 1
ATOM 832 N N . PHE A 1 109 ? 17.193 1.786 -11.736 1.00 53.09 109 PHE A N 1
ATOM 833 C CA . PHE A 1 109 ? 18.391 1.533 -12.521 1.00 53.09 109 PHE A CA 1
ATOM 834 C C . PHE A 1 109 ? 18.428 0.037 -12.796 1.00 53.09 109 PHE A C 1
ATOM 836 O O . PHE A 1 109 ? 19.031 -0.719 -12.037 1.00 53.09 109 PHE A O 1
ATOM 843 N N . PHE A 1 110 ? 17.855 -0.387 -13.927 1.00 52.75 110 PHE A N 1
ATOM 844 C CA . PHE A 1 110 ? 18.367 -1.590 -14.571 1.00 52.75 110 PHE A CA 1
ATOM 845 C C . PHE A 1 110 ? 19.824 -1.281 -14.878 1.00 52.75 110 PHE A C 1
ATOM 847 O O . PHE A 1 110 ? 20.128 -0.494 -15.777 1.00 52.75 110 PHE A O 1
ATOM 854 N N . GLY A 1 111 ? 20.731 -1.790 -14.041 1.00 43.53 111 GLY A N 1
ATOM 855 C CA . GLY A 1 111 ? 22.154 -1.654 -14.279 1.00 43.53 111 GLY A CA 1
ATOM 856 C C . GLY A 1 111 ? 22.392 -2.025 -15.732 1.00 43.53 111 GLY A C 1
ATOM 857 O O . GLY A 1 111 ? 22.021 -3.120 -16.150 1.00 43.53 111 GLY A O 1
ATOM 858 N N . GLY A 1 112 ? 22.944 -1.093 -16.511 1.00 38.69 112 GLY A N 1
ATOM 859 C CA . GLY A 1 112 ? 23.451 -1.409 -17.831 1.00 38.69 112 GLY A CA 1
ATOM 860 C C . GLY A 1 112 ? 24.449 -2.540 -17.650 1.00 38.69 112 GLY A C 1
ATOM 861 O O . GLY A 1 112 ? 25.593 -2.308 -17.256 1.00 38.69 112 GLY A O 1
ATOM 862 N N . VAL A 1 113 ? 24.002 -3.774 -17.873 1.00 42.44 113 VAL A N 1
ATOM 863 C CA . VAL A 1 113 ? 24.896 -4.901 -18.060 1.00 42.44 113 VAL A CA 1
ATOM 864 C C . VAL A 1 113 ? 25.606 -4.559 -19.353 1.00 42.44 113 VAL A C 1
ATOM 866 O O . VAL A 1 113 ? 25.012 -4.580 -20.428 1.00 42.44 113 VAL A O 1
ATOM 869 N N . GLY A 1 114 ? 26.843 -4.093 -19.198 1.00 43.12 114 GLY A N 1
ATOM 870 C CA . GLY A 1 114 ? 27.670 -3.647 -20.298 1.00 43.12 114 GLY A CA 1
ATOM 871 C C . GLY A 1 114 ? 27.691 -4.671 -21.426 1.00 43.12 114 GLY A C 1
ATOM 872 O O . GLY A 1 114 ? 27.839 -5.872 -21.192 1.00 43.12 114 GLY A O 1
ATOM 873 N N . ALA A 1 115 ? 27.583 -4.156 -22.642 1.00 36.62 115 ALA A N 1
ATOM 874 C CA . ALA A 1 115 ? 28.098 -4.786 -23.842 1.00 36.62 115 ALA A CA 1
ATOM 875 C C . ALA A 1 115 ? 29.027 -3.780 -24.525 1.00 36.62 115 ALA A C 1
ATOM 877 O O . ALA A 1 115 ? 28.614 -2.604 -24.659 1.00 36.62 115 ALA A O 1
#

Sequence (115 aa):
MRSLLPGSDTAHVVDAKQLPPAPDGRQYRYEVVVQLDDAVDSAPSDDDVREIADAVLEAIAEIDDPDWPGADELYIQIYGPDRELDAGACGTAHWVAGDYESIETRSYFFGGVGA

Foldseek 3Di:
DDALFPPCPFKGWDDKDADPADPVGFHQEMEIEMETQDDPPKWDDLVRLVSVVVRNQVSLVPPPDPVRDRGQKYWYFYHYNCPPVDPGGQWIWIDGRPDTPDIDGHIDDPPPPDD

pLDDT: mean 73.08, std 15.1, range [34.81, 91.44]